Protein AF-A0A1V8TQW6-F1 (afdb_monomer_lite)

Foldseek 3Di:
DQVVCLDPVNQVVQVVVCVVLVADRPPPVSPSVVVVVVVCVQPVDPDDDDDDCVVVVVVPDPDDDDPVVVVVVVVVVCVVNSD

Sequence (83 aa):
MVSWAARPEVKQAWASLAREHRLKAFPADGDVIRIFGFLDGTLMRTAPIMLGMDKSRKLGWHGFVDSKEALLETFQDVARLKM

Structure (mmCIF, N/CA/C/O backbone):
data_AF-A0A1V8TQW6-F1
#
_entry.id   AF-A0A1V8TQW6-F1
#
loop_
_atom_site.group_PDB
_atom_site.id
_atom_site.type_symbol
_atom_site.label_atom_id
_atom_site.label_alt_id
_atom_site.label_comp_id
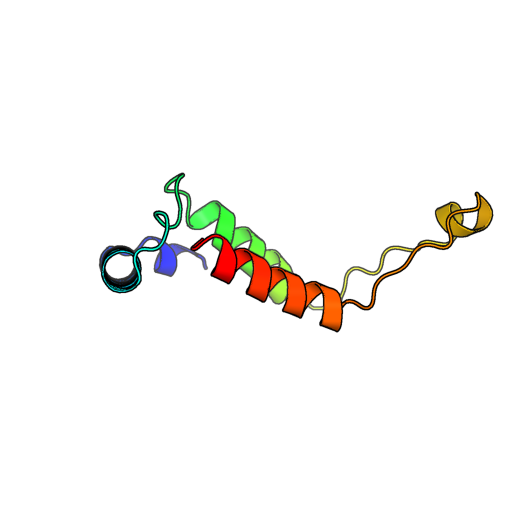_atom_site.label_asym_id
_atom_site.label_entity_id
_atom_site.label_seq_id
_atom_site.pdbx_PDB_ins_code
_atom_site.Cartn_x
_atom_site.Cartn_y
_atom_site.Cartn_z
_atom_site.occupancy
_atom_site.B_iso_or_equiv
_atom_site.auth_seq_id
_atom_site.auth_comp_id
_atom_site.auth_asym_id
_atom_site.auth_atom_id
_atom_site.pdbx_PDB_model_num
ATOM 1 N N . MET A 1 1 ? 3.827 11.979 14.057 1.00 73.00 1 MET A N 1
ATOM 2 C CA . MET A 1 1 ? 2.650 12.085 13.172 1.00 73.00 1 MET A CA 1
ATOM 3 C C . MET A 1 1 ? 1.704 10.889 13.293 1.00 73.00 1 MET A C 1
ATOM 5 O O . MET A 1 1 ? 0.508 11.101 13.287 1.00 73.00 1 MET A O 1
ATOM 9 N N . VAL A 1 2 ? 2.199 9.672 13.548 1.00 86.12 2 VAL A N 1
ATOM 10 C CA . VAL A 1 2 ? 1.394 8.429 13.562 1.00 86.12 2 VAL A CA 1
ATOM 11 C C . VAL A 1 2 ? 0.588 8.156 14.849 1.00 86.12 2 VAL A C 1
ATOM 13 O O . VAL A 1 2 ? -0.218 7.232 14.906 1.00 86.12 2 VAL A O 1
ATOM 16 N N . SER A 1 3 ? 0.763 8.947 15.912 1.00 86.62 3 SER A N 1
ATOM 17 C CA . SER A 1 3 ? 0.157 8.661 17.227 1.00 86.62 3 SER A CA 1
ATOM 18 C C . SER A 1 3 ? -1.375 8.612 17.219 1.00 86.62 3 SER A C 1
ATOM 20 O O . SER A 1 3 ? -1.960 7.973 18.091 1.00 86.62 3 SER A O 1
ATOM 22 N N . TRP A 1 4 ? -2.032 9.235 16.234 1.00 88.25 4 TRP A N 1
ATOM 23 C CA . TRP A 1 4 ? -3.483 9.147 16.055 1.00 88.25 4 TRP A CA 1
ATOM 24 C C . TRP A 1 4 ? -3.956 7.711 15.790 1.00 88.25 4 TRP A C 1
ATOM 26 O O . TRP A 1 4 ? -4.987 7.312 16.321 1.00 88.25 4 TRP A O 1
ATOM 36 N N . ALA A 1 5 ? -3.186 6.911 15.048 1.00 87.56 5 ALA A N 1
ATOM 37 C CA . ALA A 1 5 ? -3.574 5.552 14.674 1.00 87.56 5 ALA A CA 1
ATOM 38 C C . ALA A 1 5 ? -3.549 4.584 15.867 1.00 87.56 5 ALA A C 1
ATOM 40 O O . ALA A 1 5 ? -4.232 3.562 15.870 1.00 87.56 5 ALA A O 1
ATOM 41 N N . ALA A 1 6 ? -2.766 4.908 16.900 1.00 86.19 6 ALA A N 1
ATOM 42 C CA . ALA A 1 6 ? -2.659 4.108 18.113 1.00 86.19 6 ALA A CA 1
ATOM 43 C C . ALA A 1 6 ? -3.768 4.393 19.138 1.00 86.19 6 ALA A C 1
ATOM 45 O O . ALA A 1 6 ? -3.864 3.658 20.128 1.00 86.19 6 ALA A O 1
ATOM 46 N N . ARG A 1 7 ? -4.583 5.437 18.925 1.00 90.31 7 ARG A N 1
ATOM 47 C CA . ARG A 1 7 ? -5.602 5.864 19.886 1.00 90.31 7 ARG A CA 1
ATOM 48 C C . ARG A 1 7 ? -6.693 4.795 20.074 1.00 90.31 7 ARG A C 1
ATOM 50 O O . ARG A 1 7 ? -7.048 4.121 19.100 1.00 90.31 7 ARG A O 1
ATOM 57 N N . PRO A 1 8 ? -7.233 4.623 21.297 1.00 90.31 8 PRO A N 1
ATOM 58 C CA . PRO A 1 8 ? -8.237 3.598 21.586 1.00 90.31 8 PRO A CA 1
ATOM 59 C C . PRO A 1 8 ? -9.467 3.665 20.675 1.00 90.31 8 PRO A C 1
ATOM 61 O O . PRO A 1 8 ? -9.914 2.632 20.181 1.00 90.31 8 PRO A O 1
ATOM 64 N N . GLU A 1 9 ? -9.969 4.866 20.392 1.00 93.06 9 GLU A N 1
ATOM 65 C CA . GLU A 1 9 ? -11.147 5.084 19.553 1.00 93.06 9 GLU A CA 1
ATOM 66 C C . GLU A 1 9 ? -10.930 4.624 18.103 1.00 93.06 9 GLU A C 1
ATOM 68 O O . GLU A 1 9 ? -11.817 4.020 17.502 1.00 93.06 9 GLU A O 1
ATOM 73 N N . VAL A 1 10 ? -9.723 4.815 17.560 1.00 89.69 10 VAL A N 1
ATOM 74 C CA . VAL A 1 10 ? -9.371 4.381 16.199 1.00 89.69 10 VAL A CA 1
ATOM 75 C C . VAL A 1 10 ? -9.285 2.859 16.133 1.00 89.69 10 VAL A C 1
ATOM 77 O O . VAL A 1 10 ? -9.823 2.241 15.213 1.00 89.69 10 VAL A O 1
ATOM 80 N N . LYS A 1 11 ? -8.670 2.233 17.141 1.00 86.44 11 LYS A N 1
ATOM 81 C CA . LYS A 1 11 ? -8.604 0.768 17.252 1.00 86.44 11 LYS A CA 1
ATOM 82 C C . LYS A 1 11 ? -9.995 0.149 17.391 1.00 86.44 11 LYS A C 1
ATOM 84 O O . LYS A 1 11 ? -10.282 -0.867 16.761 1.00 86.44 11 LYS A O 1
ATOM 89 N N . GLN A 1 12 ? -10.869 0.766 18.183 1.00 89.50 12 GLN A N 1
ATOM 90 C CA . GLN A 1 12 ? -12.241 0.303 18.366 1.00 89.50 12 GLN A CA 1
ATOM 91 C C . GLN A 1 12 ? -13.070 0.441 17.084 1.00 89.50 12 GLN A C 1
ATOM 93 O O . GLN A 1 12 ? -13.829 -0.474 16.755 1.00 89.50 12 GLN A O 1
ATOM 98 N N . ALA A 1 13 ? -12.909 1.538 16.339 1.00 90.69 13 ALA A N 1
ATOM 99 C CA . ALA A 1 13 ? -13.555 1.721 15.042 1.00 90.69 13 ALA A CA 1
ATOM 100 C C . ALA A 1 13 ? -13.142 0.617 14.054 1.00 90.69 13 ALA A C 1
ATOM 102 O O . ALA A 1 13 ? -14.007 -0.060 13.497 1.00 90.69 13 ALA A O 1
ATOM 103 N N . TRP A 1 14 ? -11.837 0.344 13.927 1.00 88.44 14 TRP A N 1
ATOM 104 C CA . TRP A 1 14 ? -11.323 -0.760 13.106 1.00 88.44 14 TRP A CA 1
ATOM 105 C C . TRP A 1 14 ? -11.870 -2.125 13.532 1.00 88.44 14 TRP A C 1
ATOM 107 O O . TRP A 1 14 ? -12.339 -2.888 12.691 1.00 88.44 14 TRP A O 1
ATOM 117 N N . ALA A 1 15 ? -11.882 -2.424 14.834 1.00 88.12 15 ALA A N 1
ATOM 118 C CA . ALA A 1 15 ? -12.438 -3.673 15.355 1.00 88.12 15 ALA A CA 1
ATO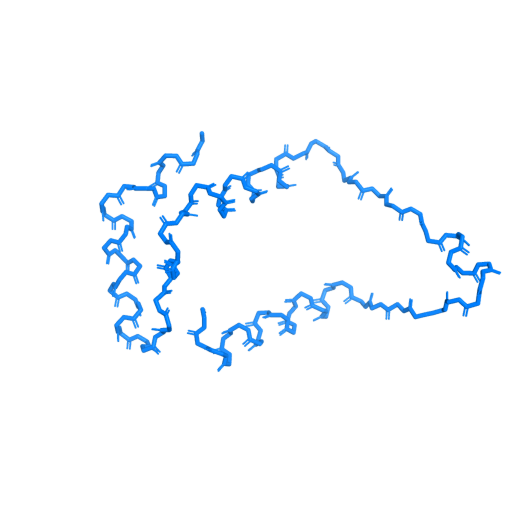M 119 C C . ALA A 1 15 ? -13.951 -3.811 15.093 1.00 88.12 15 ALA A C 1
ATOM 121 O O . ALA A 1 15 ? -14.472 -4.921 14.967 1.00 88.12 15 ALA A O 1
ATOM 122 N N . SER A 1 16 ? -14.676 -2.694 15.028 1.00 91.75 16 SER A N 1
ATOM 123 C CA . SER A 1 16 ? -16.113 -2.684 14.739 1.00 91.75 16 SER A CA 1
ATOM 124 C C . SER A 1 16 ? -16.369 -2.974 13.261 1.00 91.75 16 SER A C 1
ATOM 126 O O . SER A 1 16 ? -17.112 -3.906 12.963 1.00 91.75 16 SER A O 1
ATOM 128 N N . LEU A 1 17 ? -15.650 -2.297 12.360 1.00 90.88 17 LEU A N 1
ATOM 129 C CA . LEU A 1 17 ? -15.703 -2.548 10.915 1.00 90.88 17 LEU A CA 1
ATOM 130 C C . LEU A 1 17 ? -15.271 -3.975 10.558 1.00 90.88 17 LEU A C 1
ATOM 132 O O . LEU A 1 17 ? -15.919 -4.643 9.752 1.00 90.88 17 LEU A O 1
ATOM 136 N N . ALA A 1 18 ? -14.207 -4.476 11.192 1.00 90.06 18 ALA A N 1
ATOM 137 C CA . ALA A 1 18 ? -13.726 -5.831 10.953 1.00 90.06 18 ALA A CA 1
ATOM 138 C C . ALA A 1 18 ? -14.773 -6.886 11.337 1.00 90.06 18 ALA A C 1
ATOM 140 O O . ALA A 1 18 ? -14.977 -7.847 10.596 1.00 90.06 18 ALA A O 1
ATOM 141 N N . ARG A 1 19 ? -15.488 -6.692 12.455 1.00 91.75 19 ARG A N 1
ATOM 142 C CA . ARG A 1 19 ? -16.595 -7.577 12.848 1.00 91.75 19 ARG A CA 1
ATOM 143 C C . ARG A 1 19 ? -17.779 -7.471 11.891 1.00 91.75 19 ARG A C 1
ATOM 145 O O . ARG A 1 19 ? -18.273 -8.503 11.446 1.00 91.75 19 ARG A O 1
ATOM 152 N N . GLU A 1 20 ? -18.206 -6.255 11.558 1.00 94.50 20 GLU A N 1
ATOM 153 C CA . GLU A 1 20 ? -19.354 -5.998 10.678 1.00 94.50 20 GLU A CA 1
ATOM 154 C C . GLU A 1 20 ? -19.167 -6.627 9.289 1.00 94.50 20 GLU A C 1
ATOM 156 O O . GLU A 1 20 ? -20.030 -7.360 8.801 1.00 94.50 20 GLU A O 1
ATOM 161 N N . HIS A 1 21 ? -17.997 -6.426 8.682 1.00 92.69 21 HIS A N 1
ATOM 162 C CA . HIS A 1 21 ? -17.702 -6.901 7.329 1.00 92.69 21 HIS A CA 1
ATOM 163 C C . HIS A 1 21 ? -16.990 -8.261 7.288 1.00 92.69 21 HIS A C 1
ATOM 165 O O . HIS A 1 21 ? -16.678 -8.769 6.207 1.00 92.69 21 HIS A O 1
ATOM 171 N N . ARG A 1 22 ? -16.787 -8.900 8.451 1.00 92.31 22 ARG A N 1
ATOM 172 C CA . ARG A 1 22 ? -16.075 -10.184 8.593 1.00 92.31 22 ARG A CA 1
ATOM 173 C C . ARG A 1 22 ? -14.675 -10.132 7.964 1.00 92.31 22 ARG A C 1
ATOM 175 O O . ARG A 1 22 ? -14.290 -11.053 7.240 1.00 92.31 22 ARG A O 1
ATOM 182 N N . LEU A 1 23 ? -13.961 -9.033 8.204 1.00 90.38 23 LEU A N 1
ATOM 183 C CA . LEU A 1 23 ? -12.577 -8.842 7.775 1.00 90.38 23 LEU A CA 1
ATOM 184 C C . LEU A 1 23 ? -11.635 -9.641 8.678 1.00 90.38 23 LEU A C 1
ATOM 186 O O . LEU A 1 23 ? -11.913 -9.868 9.859 1.00 90.38 23 LEU A O 1
ATOM 190 N N . LYS A 1 24 ? -10.494 -10.047 8.127 1.00 83.56 24 LYS A N 1
ATOM 191 C CA . LYS A 1 24 ? -9.345 -10.486 8.914 1.00 83.56 24 LYS A CA 1
ATOM 192 C C . LYS A 1 24 ? -8.916 -9.317 9.800 1.00 83.56 24 LYS A C 1
ATOM 194 O O . LYS A 1 24 ? -9.033 -8.157 9.413 1.00 83.56 24 LYS A O 1
ATOM 199 N N . ALA A 1 25 ? -8.470 -9.617 11.015 1.00 66.44 25 ALA A N 1
ATOM 200 C CA . ALA A 1 25 ? -8.111 -8.579 11.969 1.00 66.44 25 ALA A CA 1
ATOM 201 C C . ALA A 1 25 ? -7.010 -7.669 11.392 1.00 66.44 25 ALA A C 1
ATOM 203 O O . ALA A 1 25 ? -5.922 -8.135 11.054 1.00 66.44 25 ALA A O 1
ATOM 204 N N . PHE A 1 26 ? -7.306 -6.374 11.302 1.00 63.81 26 PHE A N 1
ATOM 205 C CA . PHE A 1 26 ? -6.365 -5.332 10.913 1.00 63.81 26 PHE A CA 1
ATOM 206 C C . PHE A 1 26 ? -5.868 -4.570 12.159 1.00 63.81 26 PHE A C 1
ATOM 208 O O . PHE A 1 26 ? -6.706 -4.134 12.955 1.00 63.81 26 PHE A O 1
ATOM 215 N N . PRO A 1 27 ? -4.548 -4.337 12.335 1.00 60.94 27 PRO A N 1
ATOM 216 C CA . PRO A 1 27 ? -3.429 -5.117 11.808 1.00 60.94 27 PRO A CA 1
ATOM 217 C C . PRO A 1 27 ? -3.230 -6.386 12.648 1.00 60.94 27 PRO A C 1
ATOM 219 O O . PRO A 1 27 ? -3.227 -6.316 13.878 1.00 60.94 27 PRO A O 1
ATOM 222 N N . ALA A 1 28 ? -2.994 -7.523 11.992 1.00 51.66 28 ALA A N 1
ATOM 223 C CA . ALA A 1 28 ? -2.748 -8.816 12.640 1.00 51.66 28 ALA A CA 1
ATOM 224 C C . ALA A 1 28 ? -1.562 -8.798 13.634 1.00 51.66 28 ALA A C 1
ATOM 226 O O . ALA A 1 28 ? -1.506 -9.629 14.537 1.00 51.66 28 ALA A O 1
ATOM 227 N N . ASP A 1 29 ? -0.667 -7.812 13.506 1.00 54.88 29 ASP A N 1
ATOM 228 C CA . ASP A 1 29 ? 0.566 -7.672 14.286 1.00 54.88 29 ASP A CA 1
ATOM 229 C C . ASP A 1 29 ? 0.485 -6.551 15.351 1.00 54.88 29 ASP A C 1
ATOM 231 O O . ASP A 1 29 ? 1.426 -6.351 16.115 1.00 54.88 29 ASP A O 1
ATOM 235 N N . GLY A 1 30 ? -0.603 -5.768 15.398 1.00 64.06 30 GLY A N 1
ATOM 236 C CA . GLY A 1 30 ? -0.781 -4.656 16.350 1.00 64.06 30 GLY A CA 1
ATOM 237 C C . GLY A 1 30 ? 0.090 -3.408 16.115 1.00 64.06 30 GLY A C 1
ATOM 238 O O . GLY A 1 30 ? -0.133 -2.380 16.762 1.00 64.06 30 GLY A O 1
ATOM 239 N N . ASP A 1 31 ? 1.034 -3.444 15.170 1.00 78.31 31 ASP A N 1
ATOM 240 C CA . ASP A 1 31 ? 1.960 -2.341 14.895 1.00 78.31 31 ASP A CA 1
ATOM 241 C C . ASP A 1 31 ? 1.428 -1.367 13.828 1.00 78.31 31 ASP A C 1
ATOM 243 O O . ASP A 1 31 ? 1.887 -1.293 12.684 1.00 78.31 31 ASP A O 1
ATOM 247 N N . VAL A 1 32 ? 0.429 -0.577 14.227 1.00 81.25 32 VAL A N 1
ATOM 248 C CA . VAL A 1 32 ? -0.100 0.538 13.420 1.00 81.25 32 VAL A CA 1
ATOM 249 C C . VAL A 1 32 ? 0.964 1.603 13.125 1.00 81.25 32 VAL A C 1
ATOM 251 O O . VAL A 1 32 ? 0.851 2.325 12.135 1.00 81.25 32 VAL A O 1
ATOM 254 N N . ILE A 1 33 ? 2.012 1.697 13.953 1.00 81.62 33 ILE A N 1
ATOM 255 C CA . ILE A 1 33 ? 3.076 2.689 13.789 1.00 81.62 33 ILE A CA 1
ATOM 256 C C . ILE A 1 33 ? 3.929 2.345 12.573 1.00 81.62 33 ILE A C 1
ATOM 258 O O . ILE A 1 33 ? 4.205 3.227 11.759 1.00 81.62 33 ILE A O 1
ATOM 262 N N . ARG A 1 34 ? 4.276 1.068 12.397 1.00 84.38 34 ARG A N 1
ATOM 263 C CA . ARG A 1 34 ? 4.995 0.585 11.214 1.00 84.38 34 ARG A CA 1
ATOM 264 C C . ARG A 1 34 ? 4.245 0.883 9.915 1.00 84.38 34 ARG A C 1
ATOM 266 O O . ARG A 1 34 ? 4.861 1.331 8.952 1.00 84.38 34 ARG A O 1
ATOM 273 N N . ILE A 1 35 ? 2.930 0.659 9.885 1.00 87.00 35 ILE A N 1
ATOM 274 C CA . ILE A 1 35 ? 2.111 0.825 8.672 1.00 87.00 35 ILE A CA 1
ATOM 275 C C . ILE A 1 35 ? 1.968 2.305 8.306 1.00 87.00 35 ILE A C 1
ATOM 277 O O . ILE A 1 35 ? 2.357 2.725 7.216 1.00 87.00 35 ILE A O 1
ATOM 281 N N . PHE A 1 36 ? 1.436 3.113 9.223 1.00 88.75 36 PHE A N 1
ATOM 282 C CA . PHE A 1 36 ? 1.152 4.517 8.933 1.00 88.75 36 PHE A CA 1
ATOM 283 C C . PHE A 1 36 ? 2.420 5.380 8.921 1.00 88.75 36 PHE A C 1
ATOM 285 O O . PHE A 1 36 ? 2.471 6.361 8.192 1.00 88.75 36 PHE A O 1
ATOM 292 N N . GLY A 1 37 ? 3.481 4.992 9.637 1.00 90.38 37 GLY A N 1
ATOM 293 C CA . GLY A 1 37 ? 4.779 5.667 9.544 1.00 90.38 37 GLY A CA 1
ATOM 294 C C . GLY A 1 37 ? 5.425 5.509 8.171 1.00 90.38 37 GLY A C 1
ATOM 295 O O . GLY A 1 37 ? 5.974 6.470 7.630 1.00 90.38 37 GLY A O 1
ATOM 296 N N . PHE A 1 38 ? 5.312 4.322 7.569 1.00 89.38 38 PHE A N 1
ATOM 297 C CA . PHE A 1 38 ? 5.750 4.109 6.192 1.00 89.38 38 PHE A CA 1
ATOM 298 C C . PHE A 1 38 ? 4.898 4.899 5.189 1.00 89.38 38 PHE A C 1
ATOM 300 O O . PHE A 1 38 ? 5.444 5.494 4.255 1.00 89.38 38 PHE A O 1
ATOM 307 N N . LEU A 1 39 ? 3.576 4.944 5.395 1.00 91.00 39 LEU A N 1
ATOM 308 C CA . LEU A 1 39 ? 2.662 5.734 4.569 1.00 91.00 39 LEU A CA 1
ATOM 309 C C . LEU A 1 39 ? 3.023 7.224 4.603 1.00 91.00 39 LEU A C 1
ATOM 311 O O . LEU A 1 39 ? 3.218 7.825 3.547 1.00 91.00 39 LEU A O 1
ATOM 315 N N . ASP A 1 40 ? 3.182 7.789 5.801 1.00 90.62 40 ASP A N 1
ATOM 316 C CA . ASP A 1 40 ? 3.580 9.182 6.013 1.00 90.62 40 ASP A CA 1
ATOM 317 C C . ASP A 1 40 ? 4.895 9.487 5.278 1.00 90.62 40 ASP A C 1
ATOM 319 O O . ASP A 1 40 ? 4.975 10.416 4.473 1.00 90.62 40 ASP A O 1
ATOM 323 N N . GLY A 1 41 ? 5.915 8.644 5.475 1.00 89.44 41 GLY A N 1
ATOM 324 C CA . GLY A 1 41 ? 7.216 8.791 4.819 1.00 89.44 41 GLY A CA 1
ATOM 325 C C . GLY A 1 41 ? 7.187 8.610 3.297 1.00 89.44 41 GLY A C 1
A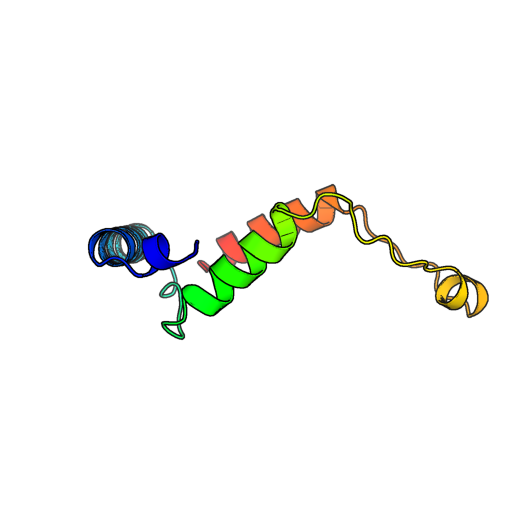TOM 326 O O . GLY A 1 41 ? 8.137 9.005 2.618 1.00 89.44 41 GLY A O 1
ATOM 327 N N . THR A 1 42 ? 6.131 8.014 2.744 1.00 91.12 42 THR A N 1
ATOM 328 C CA . THR A 1 42 ? 5.960 7.830 1.298 1.00 91.12 42 THR A CA 1
ATOM 329 C C . THR A 1 42 ? 5.187 8.991 0.678 1.00 91.12 42 THR A C 1
ATOM 331 O O . THR A 1 42 ? 5.622 9.524 -0.341 1.00 91.12 42 THR A O 1
ATOM 334 N N . LEU A 1 43 ? 4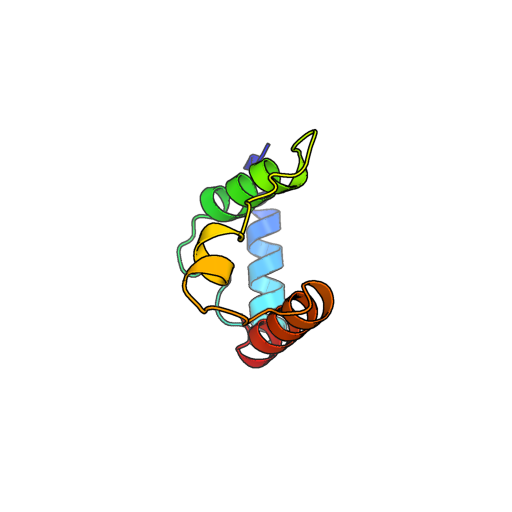.088 9.425 1.303 1.00 91.00 43 LEU A N 1
ATOM 335 C CA . LEU A 1 43 ? 3.207 10.468 0.769 1.00 91.00 43 LEU A CA 1
ATOM 336 C C . LEU A 1 43 ? 3.724 11.890 0.995 1.00 91.00 43 LEU A C 1
ATOM 338 O O . LEU A 1 43 ? 3.456 12.768 0.183 1.00 91.00 43 LEU A O 1
ATOM 342 N N . MET A 1 44 ? 4.462 12.138 2.077 1.00 91.06 44 MET A N 1
ATOM 343 C CA . MET A 1 44 ? 4.910 13.493 2.424 1.00 91.06 44 MET A CA 1
ATOM 344 C C . MET A 1 44 ? 6.213 13.921 1.744 1.00 91.06 44 MET A C 1
ATOM 346 O O . MET A 1 44 ? 6.775 14.966 2.080 1.00 91.06 44 MET A O 1
ATOM 350 N N . ARG A 1 45 ? 6.749 13.121 0.818 1.00 86.81 45 ARG A N 1
ATOM 351 C CA . ARG A 1 45 ? 7.970 13.504 0.106 1.00 86.81 45 ARG A CA 1
ATOM 352 C C . ARG A 1 45 ? 7.678 14.674 -0.821 1.00 86.81 45 ARG A C 1
ATOM 354 O O . ARG A 1 45 ? 6.684 14.689 -1.535 1.00 86.81 45 ARG A O 1
ATOM 361 N N . THR A 1 46 ? 8.596 15.631 -0.850 1.00 92.94 46 THR A N 1
ATOM 362 C CA . THR A 1 46 ? 8.510 16.813 -1.717 1.00 92.94 46 THR A CA 1
ATOM 363 C C . THR A 1 46 ? 8.711 16.487 -3.196 1.00 92.94 46 THR A C 1
ATOM 365 O O . THR A 1 46 ? 8.360 17.291 -4.054 1.00 92.94 46 THR A O 1
ATOM 368 N N . ALA A 1 47 ? 9.277 15.317 -3.500 1.00 91.81 47 ALA A N 1
ATOM 369 C CA . ALA A 1 47 ? 9.526 14.846 -4.852 1.00 91.81 47 ALA A CA 1
ATOM 370 C C . ALA A 1 47 ? 9.418 13.312 -4.928 1.00 91.81 47 ALA A C 1
ATOM 372 O O . ALA A 1 47 ? 9.696 12.622 -3.937 1.00 91.81 47 ALA A O 1
ATOM 373 N N . PRO A 1 48 ? 9.046 12.760 -6.098 1.00 90.12 48 PRO A N 1
ATOM 374 C CA . PRO A 1 48 ? 9.010 11.320 -6.306 1.00 90.12 48 PRO A CA 1
ATOM 375 C C . PRO A 1 48 ? 10.422 10.724 -6.322 1.00 90.12 48 PRO A C 1
ATOM 377 O O . PRO A 1 48 ? 11.376 11.340 -6.798 1.00 90.12 48 PRO A O 1
ATOM 380 N N . ILE A 1 49 ? 10.543 9.479 -5.862 1.00 91.25 49 ILE A N 1
ATOM 381 C CA . ILE A 1 49 ? 11.742 8.669 -6.095 1.00 91.25 49 ILE A CA 1
ATOM 382 C C . ILE A 1 49 ? 11.550 7.940 -7.422 1.00 91.25 49 ILE A C 1
ATOM 384 O O . ILE A 1 49 ? 10.723 7.038 -7.527 1.00 91.25 49 ILE A O 1
ATOM 388 N N . MET A 1 50 ? 12.334 8.323 -8.426 1.00 93.38 50 MET A N 1
ATOM 389 C CA . MET A 1 50 ? 12.325 7.690 -9.743 1.00 93.38 50 MET A CA 1
ATOM 390 C C . MET A 1 50 ? 13.537 6.771 -9.879 1.00 93.38 50 MET A C 1
ATOM 392 O O . MET A 1 50 ? 14.677 7.231 -9.872 1.00 93.38 50 MET A O 1
ATOM 396 N N . LEU A 1 51 ? 13.294 5.466 -10.002 1.00 94.19 51 LEU A N 1
ATOM 397 C CA . LEU A 1 51 ? 14.338 4.468 -10.229 1.00 94.19 51 LEU A CA 1
ATOM 398 C C . LEU A 1 51 ? 14.414 4.127 -11.722 1.00 94.19 51 LEU A C 1
ATOM 400 O O . LEU A 1 51 ? 13.400 3.847 -12.361 1.00 94.19 51 LEU A O 1
ATOM 404 N N . GLY A 1 52 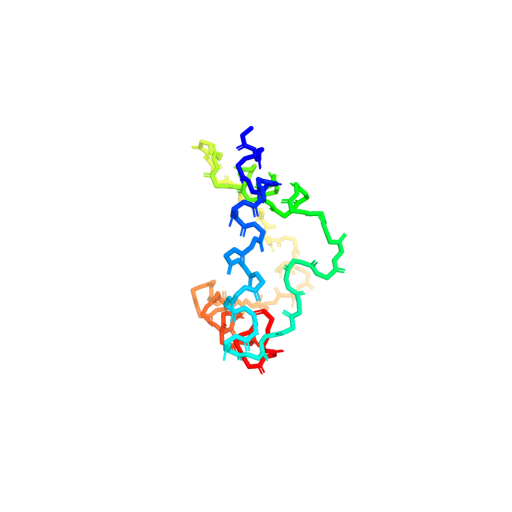? 15.621 4.155 -12.287 1.00 95.19 52 GLY A N 1
ATOM 405 C CA . GLY A 1 52 ? 15.852 3.805 -13.689 1.00 95.19 52 GLY A CA 1
ATOM 406 C C . GLY A 1 52 ? 15.799 2.293 -13.929 1.00 95.19 52 GLY A C 1
ATOM 407 O O . GLY A 1 52 ? 16.318 1.513 -13.137 1.00 95.19 52 GLY A O 1
ATOM 408 N N . MET A 1 53 ? 15.230 1.882 -15.066 1.00 97.94 53 MET A N 1
ATOM 409 C CA . MET A 1 53 ? 15.128 0.471 -15.488 1.00 97.94 53 MET A CA 1
ATOM 410 C C . MET A 1 53 ? 16.044 0.125 -16.673 1.00 97.94 53 MET A C 1
ATOM 412 O O . MET A 1 53 ? 15.961 -0.963 -17.242 1.00 97.94 53 MET A O 1
ATOM 416 N N . ASP A 1 54 ? 16.947 1.034 -17.046 1.00 98.06 54 ASP A N 1
ATOM 417 C CA . ASP A 1 54 ? 17.782 0.907 -18.246 1.00 98.06 54 ASP A CA 1
ATOM 418 C C . ASP A 1 54 ? 18.702 -0.307 -18.203 1.00 98.06 54 ASP A C 1
ATOM 420 O O . ASP A 1 54 ? 18.858 -0.989 -19.212 1.00 98.06 54 ASP A O 1
ATOM 424 N N . LYS A 1 55 ? 19.283 -0.615 -17.036 1.00 98.31 55 LYS A N 1
ATOM 425 C CA . LYS A 1 55 ? 20.112 -1.815 -16.863 1.00 98.31 55 LYS A CA 1
ATOM 426 C C . LYS A 1 55 ? 19.303 -3.077 -17.158 1.00 98.31 55 LYS A C 1
ATOM 428 O O . LYS A 1 55 ? 19.749 -3.905 -17.941 1.00 98.31 55 LYS A O 1
ATOM 433 N N . SER A 1 56 ? 18.115 -3.201 -16.572 1.00 98.06 56 SER A N 1
ATOM 434 C CA . SER A 1 56 ? 17.241 -4.361 -16.767 1.00 98.06 56 SER A CA 1
ATOM 435 C C . SER A 1 56 ? 16.843 -4.512 -18.236 1.00 98.06 56 SER A C 1
ATOM 437 O O . SER A 1 56 ? 16.959 -5.601 -18.789 1.00 98.06 56 SER A O 1
ATOM 439 N N . ARG A 1 57 ? 16.483 -3.405 -18.899 1.00 97.94 57 ARG A N 1
ATOM 440 C CA . ARG A 1 57 ? 16.138 -3.396 -20.331 1.00 97.94 57 ARG A CA 1
ATOM 441 C C . ARG A 1 57 ? 17.310 -3.796 -21.223 1.00 97.94 57 ARG A C 1
ATOM 443 O O . ARG A 1 57 ? 17.134 -4.609 -22.121 1.00 97.94 57 ARG A O 1
ATOM 450 N N . LYS A 1 58 ? 18.514 -3.276 -20.954 1.00 98.44 58 LYS A N 1
ATOM 451 C CA . LYS A 1 58 ? 19.744 -3.645 -21.681 1.00 98.44 58 LYS A CA 1
ATOM 452 C C . LYS A 1 58 ? 20.127 -5.115 -21.490 1.00 98.44 58 LYS A C 1
ATOM 454 O O . LYS A 1 58 ? 20.790 -5.675 -22.352 1.00 98.44 58 LYS A O 1
ATOM 459 N N . LEU A 1 59 ? 19.711 -5.728 -20.383 1.00 98.62 59 LEU A N 1
ATOM 460 C CA . LEU A 1 59 ? 19.930 -7.145 -20.079 1.00 98.62 59 LEU A CA 1
ATOM 461 C C . LEU A 1 59 ? 18.751 -8.045 -20.501 1.00 98.62 59 LEU A C 1
ATOM 463 O O . LEU A 1 59 ? 18.702 -9.203 -20.100 1.00 98.62 59 LEU A O 1
ATOM 467 N N . GLY A 1 60 ? 17.817 -7.532 -21.311 1.00 98.38 60 GLY A N 1
ATOM 468 C CA . GLY A 1 60 ? 16.748 -8.320 -21.935 1.00 98.38 60 GLY A CA 1
ATOM 469 C C . GLY A 1 60 ? 15.418 -8.367 -21.174 1.00 98.38 60 GLY A C 1
ATOM 470 O O . GLY A 1 60 ? 14.502 -9.064 -21.606 1.00 98.38 60 GLY A O 1
ATOM 471 N N . TRP A 1 61 ? 15.262 -7.636 -20.062 1.00 98.00 61 TRP A N 1
ATOM 472 C CA . TRP A 1 61 ? 13.969 -7.526 -19.378 1.00 98.00 61 TRP A CA 1
ATOM 473 C C . TRP A 1 61 ? 13.106 -6.412 -19.981 1.00 98.00 61 TRP A C 1
ATOM 475 O O . TRP A 1 61 ? 13.399 -5.224 -19.825 1.00 98.00 61 TRP A O 1
ATOM 485 N N . HIS A 1 62 ? 11.992 -6.801 -20.599 1.00 96.94 62 HIS A N 1
ATOM 486 C CA . HIS A 1 62 ? 11.035 -5.878 -21.222 1.00 96.94 62 HIS A CA 1
ATOM 487 C C . HIS A 1 62 ? 9.667 -5.838 -20.525 1.00 96.94 62 HIS A C 1
ATOM 489 O O . HIS A 1 62 ? 8.771 -5.137 -20.987 1.00 96.94 62 HIS A O 1
ATOM 495 N N . GLY A 1 63 ? 9.499 -6.561 -19.412 1.00 97.31 63 GLY A N 1
ATOM 496 C CA . GLY A 1 63 ? 8.256 -6.553 -18.646 1.00 97.31 63 GLY A CA 1
ATOM 497 C C . GLY A 1 63 ? 7.986 -5.192 -18.001 1.00 97.31 63 GLY A C 1
ATOM 498 O O . GLY A 1 63 ? 8.891 -4.553 -17.453 1.00 97.31 63 GLY A O 1
ATOM 499 N N . PHE A 1 64 ? 6.729 -4.766 -18.049 1.00 97.25 64 PHE A N 1
ATOM 500 C CA . PHE A 1 64 ? 6.222 -3.572 -17.383 1.00 97.25 64 PHE A CA 1
ATOM 501 C C . PHE A 1 64 ? 4.788 -3.819 -16.908 1.00 97.25 64 PHE A C 1
ATOM 503 O O . PHE A 1 64 ? 4.159 -4.799 -17.302 1.00 97.25 64 PHE A O 1
ATOM 510 N N . VAL A 1 65 ? 4.286 -2.916 -16.073 1.00 97.25 65 VAL A N 1
ATOM 511 C CA . VAL A 1 65 ? 2.879 -2.864 -15.679 1.00 97.25 65 VAL A CA 1
ATOM 512 C C . VAL A 1 65 ? 2.409 -1.415 -15.741 1.00 97.25 65 VAL A C 1
ATOM 514 O O . VAL A 1 65 ? 3.213 -0.502 -15.528 1.00 97.25 65 VAL A O 1
ATOM 517 N N . ASP A 1 66 ? 1.130 -1.194 -16.033 1.00 98.12 66 ASP A N 1
ATOM 518 C CA . ASP A 1 66 ? 0.506 0.100 -15.778 1.00 98.12 66 ASP A CA 1
ATOM 519 C C . ASP A 1 66 ? 0.275 0.245 -14.268 1.00 98.12 66 ASP A C 1
ATOM 521 O O . ASP A 1 66 ? -0.440 -0.539 -13.643 1.00 98.12 66 ASP A O 1
ATOM 525 N N . SER A 1 67 ? 0.904 1.248 -13.653 1.00 96.31 67 SER A N 1
ATOM 526 C CA . SER A 1 67 ? 0.839 1.425 -12.200 1.00 96.31 67 SER A CA 1
ATOM 527 C C . SER A 1 67 ? -0.574 1.698 -11.678 1.00 96.31 67 SER A C 1
ATOM 529 O O . SER A 1 67 ? -0.846 1.408 -10.516 1.00 96.31 67 SER A O 1
ATOM 531 N N . LYS A 1 68 ? -1.472 2.274 -12.488 1.00 97.62 68 LYS A N 1
ATOM 532 C CA . LYS A 1 68 ? -2.856 2.550 -12.078 1.00 97.62 68 LYS A CA 1
ATOM 533 C C . LYS A 1 68 ? -3.677 1.271 -12.087 1.00 97.62 68 LYS A C 1
ATOM 535 O O . LYS A 1 68 ? -4.422 1.034 -11.139 1.00 97.62 68 LYS A O 1
ATOM 540 N N . GLU A 1 69 ? -3.510 0.451 -13.121 1.00 98.25 69 GLU A N 1
ATOM 541 C CA . GLU A 1 69 ? -4.155 -0.862 -13.203 1.00 98.25 69 GLU A CA 1
ATOM 542 C C . GLU A 1 69 ? -3.678 -1.766 -12.064 1.00 98.25 69 GLU A C 1
ATOM 544 O O . GLU A 1 69 ? -4.504 -2.286 -11.317 1.00 98.25 69 GLU A O 1
ATOM 549 N N . ALA A 1 70 ? -2.361 -1.841 -11.841 1.00 98.12 70 ALA A N 1
ATOM 550 C CA . ALA A 1 70 ? -1.780 -2.622 -10.749 1.00 98.12 70 ALA A CA 1
ATOM 551 C C . ALA A 1 70 ? -2.268 -2.164 -9.364 1.00 98.12 70 ALA A C 1
ATOM 553 O O . ALA A 1 70 ? -2.539 -2.983 -8.483 1.00 98.12 70 ALA A O 1
ATOM 554 N N . LEU A 1 71 ? -2.392 -0.848 -9.152 1.00 96.81 71 LEU A N 1
ATOM 555 C CA . LEU A 1 71 ? -2.901 -0.300 -7.895 1.00 96.81 71 LEU A CA 1
ATOM 556 C C . LEU A 1 71 ? -4.369 -0.686 -7.671 1.00 96.81 71 LEU A C 1
ATOM 558 O O . LEU A 1 71 ? -4.741 -1.075 -6.564 1.00 96.81 71 LEU A O 1
ATOM 562 N N . LEU A 1 72 ? -5.200 -0.602 -8.713 1.00 97.69 72 LEU A N 1
ATOM 563 C CA . LEU A 1 72 ? -6.602 -1.001 -8.639 1.00 97.69 72 LEU A CA 1
ATOM 564 C C . LEU A 1 72 ? -6.751 -2.508 -8.389 1.00 97.69 72 LEU A C 1
ATOM 566 O O . LEU A 1 72 ? -7.529 -2.902 -7.520 1.00 97.69 72 LEU A O 1
ATOM 570 N N . GLU A 1 73 ? -5.988 -3.336 -9.103 1.00 98.12 73 GLU A N 1
ATOM 571 C CA . GLU A 1 73 ? -5.954 -4.790 -8.910 1.00 98.12 73 GLU A CA 1
ATOM 572 C C . GLU A 1 73 ? -5.571 -5.141 -7.468 1.00 98.12 73 GLU A C 1
ATOM 574 O O . GLU A 1 73 ? -6.256 -5.932 -6.821 1.00 98.12 73 GLU A O 1
ATOM 579 N N . THR A 1 74 ? -4.570 -4.453 -6.909 1.00 96.56 74 THR A N 1
ATOM 580 C CA . THR A 1 74 ? -4.155 -4.637 -5.511 1.00 96.56 74 THR A CA 1
ATOM 581 C C . THR A 1 74 ? -5.302 -4.360 -4.534 1.00 96.56 74 THR A C 1
ATOM 583 O O . THR A 1 74 ? -5.529 -5.144 -3.611 1.00 96.56 74 THR A O 1
ATOM 586 N N . PHE A 1 75 ? -6.070 -3.279 -4.722 1.00 95.44 75 PHE A N 1
ATOM 587 C CA . PHE A 1 75 ? -7.237 -3.004 -3.871 1.00 95.44 75 PHE A CA 1
ATOM 588 C C . PHE A 1 75 ? -8.308 -4.094 -3.985 1.00 95.44 75 PHE A C 1
ATOM 590 O O . PHE A 1 75 ? -8.903 -4.491 -2.980 1.00 95.44 75 PHE A O 1
ATOM 597 N N . GLN A 1 76 ? -8.542 -4.600 -5.195 1.00 97.31 76 GLN A N 1
ATOM 598 C CA . GLN A 1 76 ? -9.487 -5.689 -5.432 1.00 97.31 76 GLN A CA 1
ATOM 599 C C . GLN A 1 76 ? -9.017 -7.001 -4.791 1.00 97.31 76 GLN A C 1
ATOM 601 O O . GLN A 1 76 ? -9.838 -7.743 -4.251 1.00 97.31 76 GLN A O 1
ATOM 606 N N . ASP A 1 77 ? -7.719 -7.298 -4.823 1.00 96.06 77 ASP A N 1
ATOM 607 C CA . ASP A 1 77 ? -7.124 -8.457 -4.154 1.00 96.06 77 ASP A CA 1
ATOM 608 C C . ASP A 1 77 ? -7.267 -8.370 -2.635 1.00 96.06 77 ASP A C 1
ATOM 610 O O . ASP A 1 77 ? -7.751 -9.314 -2.010 1.00 96.06 77 ASP A O 1
ATOM 614 N N . VAL A 1 78 ? -6.927 -7.227 -2.035 1.00 92.56 78 VAL A N 1
ATOM 615 C CA . VAL A 1 78 ? -7.078 -6.997 -0.588 1.00 92.56 78 VAL A CA 1
ATOM 616 C C . VAL A 1 78 ? -8.538 -7.182 -0.160 1.00 92.56 78 VAL A C 1
ATOM 618 O O . VAL A 1 78 ? -8.816 -7.916 0.792 1.00 92.56 78 VAL A O 1
ATOM 621 N N . ALA A 1 79 ? -9.484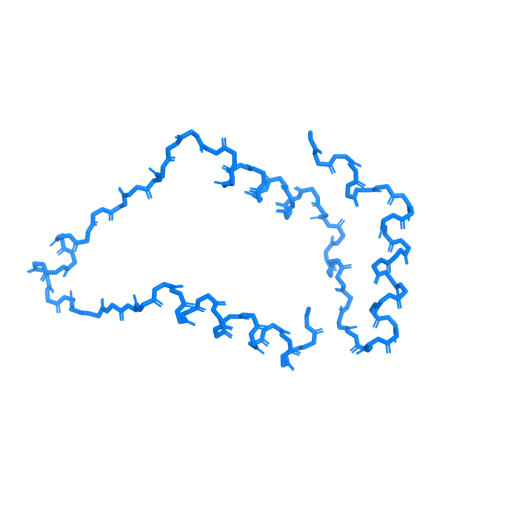 -6.628 -0.925 1.00 92.88 79 ALA A N 1
ATOM 622 C CA . ALA A 1 79 ? -10.913 -6.808 -0.678 1.00 92.88 79 ALA A CA 1
ATOM 623 C C . ALA A 1 79 ? -11.351 -8.282 -0.795 1.00 92.88 79 ALA A C 1
ATOM 625 O O . ALA A 1 79 ? -12.065 -8.786 0.077 1.00 92.88 79 ALA A O 1
ATOM 626 N N . ARG A 1 80 ? -10.893 -9.007 -1.828 1.00 94.75 80 ARG A N 1
ATOM 627 C CA . ARG A 1 80 ? -11.163 -10.449 -2.003 1.00 94.75 80 ARG A CA 1
ATOM 628 C C . ARG A 1 80 ? -10.616 -11.280 -0.846 1.00 94.75 80 ARG A C 1
ATOM 630 O O . ARG A 1 80 ? -11.271 -12.219 -0.394 1.00 94.75 80 ARG A O 1
ATOM 637 N N . LEU A 1 81 ? -9.440 -10.919 -0.341 1.00 92.44 81 LEU A N 1
ATOM 638 C CA . LEU A 1 81 ? -8.793 -11.575 0.794 1.00 92.44 81 LEU A CA 1
ATOM 639 C C . LEU A 1 81 ? -9.416 -11.207 2.145 1.00 92.44 81 LEU A C 1
ATOM 641 O O . LEU A 1 81 ? -9.032 -11.815 3.154 1.00 92.44 81 LEU A O 1
ATOM 645 N N . LYS A 1 82 ? -10.365 -10.259 2.154 1.00 89.75 82 LYS A N 1
ATOM 646 C CA . LYS A 1 82 ? -10.963 -9.649 3.345 1.00 89.75 82 LYS A CA 1
ATOM 647 C C . LYS A 1 82 ? -9.900 -9.130 4.311 1.00 89.75 82 LYS A C 1
ATOM 649 O O . LYS A 1 82 ? -9.995 -9.388 5.508 1.00 89.75 82 LYS A O 1
ATOM 654 N N . MET A 1 83 ? -8.855 -8.506 3.777 1.00 81.62 83 MET A N 1
ATOM 655 C CA . MET A 1 83 ? -7.764 -7.904 4.547 1.00 81.62 83 MET A CA 1
ATOM 656 C C . MET A 1 83 ? -7.980 -6.412 4.762 1.00 81.62 83 MET A C 1
ATOM 658 O O . MET A 1 83 ? -8.697 -5.799 3.942 1.00 81.62 83 MET A O 1
#

pLDDT: mean 89.61, std 9.74, range [51.66, 98.62]

Secondary structure (DSSP, 8-state):
-GGGTTSHHHHHHHHHHHHHHTPPPSSTTS-HHHHHHHHHHHHT-SS------HHHHHTT------HHHHHHHHHHHHHHTT-

Organism: NCBI:txid1507870

Radius of gyration: 17.65 Å; chains: 1; bounding box: 40×28×44 Å